Protein AF-A0A227J7V0-F1 (afdb_monomer_lite)

InterPro domains:
  IPR001761 Periplasmic binding protein/LacI sugar binding domain [PF00532] (31-68)
  IPR019774 Aromatic amino acid hydroxylase, C-terminal [PS51410] (1-69)

Radius of gyration: 26.53 Å; chains: 1; bounding box: 42×18×78 Å

pLDDT: mean 79.23, std 19.98, range [41.41, 98.44]

Sequence (69 aa):
MVINQRSIRTIFKHSVLAASLCASLPSVAAEKICAIYPHLKDSYWLSVNYGMVSEAEKQGVNLRVLEAG

Organism: Vibrio parahaemolyticus (NCBI:txid670)

Foldseek 3Di:
DDPDPPPVVVVVVVVVVVVVVVVPPPDPPAAEEEDEAQDPPDPVNVVVVVVVVVVCVVSVHHYHYHYPD

Secondary structure (DSSP, 8-state):
----TTTHHHHHHHHHHHHHHHTTS---PPPEEEEEES-S-SHHHHHHHHHHHHHHHHHT-EEEEEE--

Structure (mmCIF, N/CA/C/O backbone):
data_AF-A0A227J7V0-F1
#
_entry.id   AF-A0A227J7V0-F1
#
loop_
_atom_site.group_PDB
_atom_site.id
_atom_site.type_symbol
_atom_site.label_atom_id
_atom_site.label_alt_id
_atom_site.label_comp_id
_atom_site.label_asym_id
_atom_site.label_entity_id
_atom_site.label_seq_id
_atom_site.pdbx_PDB_ins_code
_atom_site.Cartn_x
_atom_site.Cartn_y
_atom_site.Cartn_z
_atom_site.occupancy
_atom_site.B_iso_or_equiv
_atom_site.auth_seq_id
_atom_site.auth_comp_id
_atom_site.auth_asym_id
_atom_site.auth_atom_id
_atom_site.pdbx_PDB_model_num
ATOM 1 N N . MET A 1 1 ? -29.428 8.144 66.193 1.00 41.41 1 MET A N 1
ATOM 2 C CA . MET A 1 1 ? -30.254 8.060 64.968 1.00 41.41 1 MET A CA 1
ATOM 3 C C . MET A 1 1 ? -29.382 7.492 63.851 1.00 41.41 1 MET A C 1
ATOM 5 O O . MET A 1 1 ? -28.590 8.223 63.275 1.00 41.41 1 MET A O 1
ATOM 9 N N . VAL A 1 2 ? -29.412 6.170 63.643 1.00 47.69 2 VAL A N 1
ATOM 10 C CA . VAL A 1 2 ? -28.570 5.474 62.649 1.00 47.69 2 VAL A CA 1
ATOM 11 C C . VAL A 1 2 ? -29.303 5.484 61.310 1.00 47.69 2 VAL A C 1
ATOM 13 O O . VAL A 1 2 ? -30.354 4.868 61.164 1.00 47.69 2 VAL A O 1
ATOM 16 N N . ILE A 1 3 ? -28.763 6.238 60.356 1.00 54.62 3 ILE A N 1
ATOM 17 C CA . ILE A 1 3 ? -29.296 6.380 58.999 1.00 54.62 3 ILE A CA 1
ATOM 18 C C . ILE A 1 3 ? -29.184 5.036 58.254 1.00 54.62 3 ILE A C 1
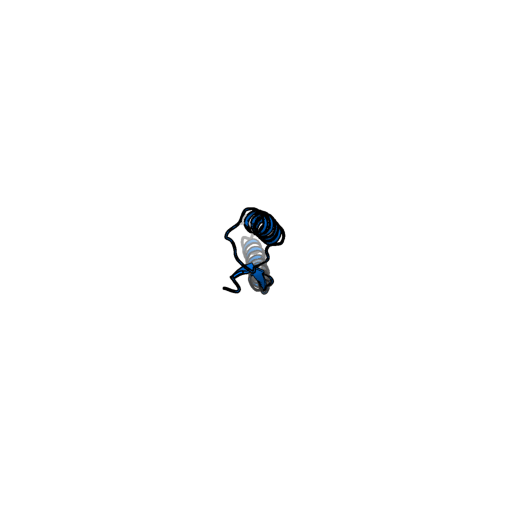ATOM 20 O O . ILE A 1 3 ? -28.147 4.374 58.268 1.00 54.62 3 ILE A O 1
ATOM 24 N N . ASN A 1 4 ? -30.288 4.635 57.621 1.00 52.28 4 ASN A N 1
ATOM 25 C CA . ASN A 1 4 ? -30.534 3.365 56.937 1.00 52.28 4 ASN A CA 1
ATOM 26 C C . ASN A 1 4 ? -29.592 3.122 55.732 1.00 52.28 4 ASN A C 1
ATOM 28 O O . ASN A 1 4 ? -29.901 3.450 54.588 1.00 52.28 4 ASN A O 1
ATOM 32 N N . GLN A 1 5 ? -28.451 2.483 55.997 1.00 56.47 5 GLN A N 1
ATOM 33 C CA . GLN A 1 5 ? -27.379 2.122 55.050 1.00 56.47 5 GLN A CA 1
ATOM 34 C C . GLN A 1 5 ? -27.764 1.080 53.969 1.00 56.47 5 GLN A C 1
ATOM 36 O O . GLN A 1 5 ? -26.936 0.729 53.126 1.00 56.47 5 GLN A O 1
ATOM 41 N N . ARG A 1 6 ? -28.996 0.543 53.958 1.00 53.62 6 ARG A N 1
ATOM 42 C CA . ARG A 1 6 ? -29.392 -0.537 53.027 1.00 53.62 6 ARG A CA 1
ATOM 43 C C . ARG A 1 6 ? -29.748 -0.061 51.614 1.00 53.62 6 ARG A C 1
ATOM 45 O O . ARG A 1 6 ? -29.611 -0.847 50.683 1.00 53.62 6 ARG A O 1
ATOM 52 N N . SER A 1 7 ? -30.144 1.202 51.429 1.00 48.16 7 SER A N 1
ATOM 53 C CA . SER A 1 7 ? -30.620 1.701 50.124 1.00 48.16 7 SER A CA 1
ATOM 54 C C . SER A 1 7 ? -29.496 1.993 49.117 1.00 48.16 7 SER A C 1
ATOM 56 O O . SER A 1 7 ? -29.716 1.935 47.911 1.00 48.16 7 SER A O 1
ATOM 58 N N . ILE A 1 8 ? -28.275 2.267 49.593 1.00 55.16 8 ILE A N 1
ATOM 59 C CA . ILE A 1 8 ? -27.136 2.670 48.744 1.00 55.16 8 ILE A CA 1
ATOM 60 C C . ILE A 1 8 ? -26.519 1.465 48.011 1.00 55.16 8 ILE A C 1
ATOM 62 O O . ILE A 1 8 ? -26.091 1.578 46.864 1.00 55.16 8 ILE A O 1
ATOM 66 N N . ARG A 1 9 ? -26.525 0.275 48.630 1.00 52.81 9 ARG A N 1
ATOM 67 C CA . ARG A 1 9 ? -25.935 -0.945 48.044 1.00 52.81 9 ARG A CA 1
ATOM 68 C C . ARG A 1 9 ? -26.685 -1.460 46.813 1.00 52.81 9 ARG A C 1
ATOM 70 O O . ARG A 1 9 ? -26.090 -2.159 45.996 1.00 52.81 9 ARG A O 1
ATOM 77 N N . THR A 1 10 ? -27.972 -1.149 46.682 1.00 51.91 10 THR A N 1
ATOM 78 C CA . THR A 1 10 ? -28.805 -1.659 45.584 1.00 51.91 10 THR A CA 1
ATOM 79 C C . THR A 1 10 ? -28.563 -0.895 44.283 1.00 51.91 10 THR A C 1
ATOM 81 O O . THR A 1 10 ? -28.510 -1.509 43.223 1.00 51.91 10 THR A O 1
ATOM 84 N N . ILE A 1 11 ? -28.301 0.415 44.361 1.00 54.06 11 ILE A N 1
ATOM 85 C CA . ILE A 1 11 ? -28.045 1.273 43.189 1.00 54.06 11 ILE A CA 1
ATOM 86 C C . ILE A 1 11 ? -26.754 0.848 42.469 1.00 54.06 11 ILE A C 1
ATOM 88 O O . ILE A 1 11 ? -26.704 0.790 41.243 1.00 54.06 11 ILE A O 1
ATOM 92 N N . PHE A 1 12 ? -25.723 0.457 43.224 1.00 52.00 12 PHE A N 1
ATOM 93 C CA . PHE A 1 12 ? -24.430 0.067 42.653 1.00 52.00 12 PHE A CA 1
ATOM 94 C C . PHE A 1 12 ? -24.473 -1.277 41.903 1.00 52.00 12 PHE A C 1
ATOM 96 O O . PHE A 1 12 ? -23.712 -1.490 40.962 1.00 52.00 12 PHE A O 1
ATOM 103 N N . LYS A 1 13 ? -25.387 -2.183 42.276 1.00 51.25 13 LYS A N 1
ATOM 104 C CA . LYS A 1 13 ? -25.504 -3.508 41.644 1.00 51.25 13 LYS A CA 1
ATOM 105 C C . LYS A 1 13 ? -26.085 -3.461 40.230 1.00 51.25 13 LYS A C 1
ATOM 107 O O . LYS A 1 13 ? -25.785 -4.347 39.438 1.00 51.25 13 LYS A O 1
ATOM 112 N N . HIS A 1 14 ? -26.904 -2.465 39.899 1.00 49.97 14 HIS A N 1
ATOM 113 C CA . HIS A 1 14 ? -27.564 -2.394 38.587 1.00 49.97 14 HIS A CA 1
ATOM 114 C C . HIS A 1 14 ? -26.741 -1.657 37.520 1.00 49.97 14 HIS A C 1
ATOM 116 O O . HIS A 1 14 ? -26.993 -1.833 36.335 1.00 49.97 14 HIS A O 1
ATOM 122 N N . SER A 1 15 ? -25.714 -0.901 37.922 1.00 54.06 15 SER A N 1
ATOM 123 C CA . SER A 1 15 ? -24.810 -0.197 36.998 1.00 54.06 15 SER A CA 1
ATOM 124 C C . SER A 1 15 ? -23.818 -1.142 36.294 1.00 54.06 15 SER A C 1
ATOM 126 O O . SER A 1 15 ? -23.499 -0.974 35.120 1.00 54.06 15 SER A O 1
ATOM 128 N N . VAL A 1 16 ? -23.381 -2.206 36.977 1.00 54.88 16 VAL A N 1
ATOM 129 C CA . VAL A 1 16 ? -22.355 -3.132 36.459 1.00 54.88 16 VAL A CA 1
ATOM 130 C C . VAL A 1 16 ? -22.880 -4.030 35.329 1.00 54.88 16 VAL A C 1
ATOM 132 O O . VAL A 1 16 ? -22.129 -4.373 34.420 1.00 54.88 16 VAL A O 1
ATOM 135 N N . LEU A 1 17 ? -24.173 -4.381 35.333 1.00 55.41 17 LEU A N 1
ATOM 136 C CA . LEU A 1 17 ? -24.746 -5.271 34.314 1.00 55.41 17 LEU A CA 1
ATOM 137 C C . LEU A 1 17 ? -24.841 -4.608 32.927 1.00 55.41 17 LEU A C 1
ATOM 139 O O . LEU A 1 17 ? -24.657 -5.277 31.914 1.00 55.41 17 LEU A O 1
ATOM 143 N N . ALA A 1 18 ? -25.098 -3.297 32.874 1.00 56.97 18 ALA A N 1
ATOM 144 C CA . ALA A 1 18 ? -25.258 -2.562 31.618 1.00 56.97 18 ALA A CA 1
ATOM 145 C C . ALA A 1 18 ? -23.922 -2.343 30.881 1.00 56.97 18 ALA A C 1
ATOM 147 O O . ALA A 1 18 ? -23.879 -2.388 29.653 1.00 56.97 18 ALA A O 1
ATOM 148 N N . ALA A 1 19 ? -22.817 -2.176 31.616 1.00 56.81 19 ALA A N 1
ATOM 149 C CA . ALA A 1 19 ? -21.487 -1.992 31.030 1.00 56.81 19 ALA A CA 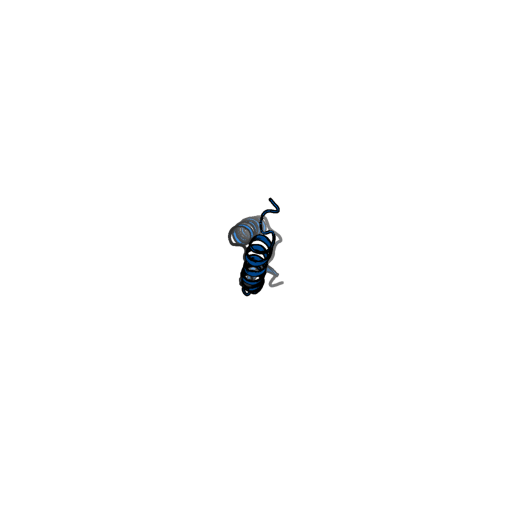1
ATOM 150 C C . ALA A 1 19 ? -20.963 -3.254 30.313 1.00 56.81 19 ALA A C 1
ATOM 152 O O . ALA A 1 19 ? -20.210 -3.148 29.347 1.00 56.81 19 ALA A O 1
ATOM 153 N N . SER A 1 20 ? -21.392 -4.448 30.742 1.00 58.00 20 SER A N 1
ATOM 154 C CA . SER A 1 20 ? -20.927 -5.716 30.163 1.00 58.00 20 SER A CA 1
ATOM 155 C C . SER A 1 20 ? -21.521 -6.021 28.784 1.00 58.00 20 SER A C 1
ATOM 157 O O . SER A 1 20 ? -20.894 -6.750 28.020 1.00 58.00 20 SER A O 1
ATOM 159 N N . LEU A 1 21 ? -22.700 -5.486 28.440 1.00 57.75 21 LEU A N 1
ATOM 160 C CA . LEU A 1 21 ? -23.312 -5.735 27.127 1.00 57.75 21 LEU A CA 1
ATOM 161 C C . LEU A 1 21 ? -22.592 -4.975 25.998 1.00 57.75 21 LEU A C 1
ATOM 163 O O . LEU A 1 21 ? -22.488 -5.482 24.883 1.00 57.75 21 LEU A O 1
ATOM 167 N N . CYS A 1 22 ? -22.046 -3.789 26.286 1.00 60.06 22 CYS A N 1
ATOM 168 C CA . CYS A 1 22 ? -21.429 -2.921 25.276 1.00 60.06 22 CYS A CA 1
ATOM 169 C C . CYS A 1 22 ? -20.054 -3.428 24.785 1.00 60.06 22 CYS A C 1
ATOM 171 O O . CYS A 1 22 ? -19.625 -3.097 23.685 1.00 60.06 22 CYS A O 1
ATOM 173 N N . ALA A 1 23 ? -19.380 -4.287 25.558 1.00 61.78 23 ALA A N 1
ATOM 174 C CA . ALA A 1 23 ? -18.074 -4.854 25.203 1.00 61.78 23 ALA A CA 1
ATOM 175 C C . ALA A 1 23 ? -18.138 -5.998 24.168 1.00 61.78 23 ALA A C 1
ATOM 177 O O . ALA A 1 23 ? -17.103 -6.538 23.789 1.00 61.78 23 ALA A O 1
ATOM 178 N N . SER A 1 24 ? -19.342 -6.392 23.736 1.00 63.41 24 SER A N 1
ATOM 179 C CA . SER A 1 24 ? -19.566 -7.550 22.858 1.00 63.41 24 SER A CA 1
ATOM 180 C C . SER A 1 24 ? -19.984 -7.192 21.428 1.00 63.41 24 SER A C 1
ATOM 182 O O . SER A 1 24 ? -20.348 -8.079 20.657 1.00 63.41 24 SER A O 1
ATOM 184 N N . LEU A 1 25 ? -19.917 -5.910 21.045 1.00 64.19 25 LEU A N 1
ATOM 185 C CA . LEU A 1 25 ? -20.155 -5.526 19.656 1.00 64.19 25 LEU A CA 1
ATOM 186 C C . LEU A 1 25 ? -19.059 -6.130 18.763 1.00 64.19 25 LEU A C 1
ATOM 188 O O . LEU A 1 25 ? -17.874 -6.000 19.082 1.00 64.19 25 LEU A O 1
ATOM 192 N N . PRO A 1 26 ? -19.422 -6.790 17.651 1.00 67.06 26 PRO A N 1
ATOM 193 C CA . PRO A 1 26 ? -18.438 -7.279 16.702 1.00 67.06 26 PRO A CA 1
ATOM 194 C C . PRO A 1 26 ? -17.629 -6.088 16.181 1.00 67.06 26 PRO A C 1
ATOM 196 O O . PRO A 1 26 ? -18.191 -5.130 15.651 1.00 67.06 26 PRO A O 1
ATOM 199 N N . SER A 1 27 ? -16.305 -6.140 16.351 1.00 67.81 27 SER A N 1
ATOM 200 C CA . SER A 1 27 ? -15.396 -5.224 15.663 1.00 67.81 27 SER A CA 1
ATOM 201 C C . SER A 1 27 ? -15.616 -5.420 14.167 1.00 67.81 27 SER A C 1
ATOM 203 O O . SER A 1 27 ? -15.389 -6.520 13.657 1.00 67.81 27 SER A O 1
ATOM 205 N N . VAL A 1 28 ? -16.134 -4.399 13.477 1.00 71.75 28 VAL A N 1
ATOM 206 C CA . VAL A 1 28 ? -16.255 -4.416 12.016 1.00 71.75 28 VAL A CA 1
ATOM 207 C C . VAL A 1 28 ? -14.848 -4.650 11.480 1.00 71.75 28 VAL A C 1
ATOM 209 O O . VAL A 1 28 ? -13.961 -3.821 11.672 1.00 71.75 28 VAL A O 1
ATOM 212 N N . ALA A 1 29 ? -14.619 -5.828 10.901 1.00 77.06 29 ALA A N 1
ATOM 213 C CA . ALA A 1 29 ? -13.318 -6.170 10.355 1.00 77.06 29 ALA A CA 1
ATOM 214 C C . ALA A 1 29 ? -12.938 -5.117 9.308 1.00 77.06 29 ALA A C 1
ATOM 216 O O . ALA A 1 29 ? -13.762 -4.768 8.466 1.00 77.06 29 ALA A O 1
ATOM 217 N N . ALA A 1 30 ? -11.705 -4.612 9.373 1.00 83.81 30 ALA A N 1
ATOM 218 C CA . ALA A 1 30 ? -11.213 -3.663 8.383 1.00 83.81 30 ALA A CA 1
ATOM 219 C C . ALA A 1 30 ? -11.330 -4.272 6.975 1.00 83.81 30 ALA A C 1
ATOM 221 O O . ALA A 1 30 ? -10.884 -5.405 6.751 1.00 83.81 30 ALA A O 1
ATOM 222 N N . GLU A 1 31 ? -11.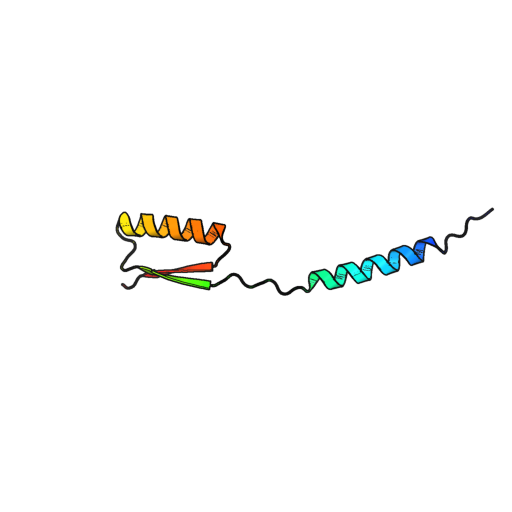929 -3.519 6.050 1.00 92.88 31 GLU A N 1
ATOM 223 C CA . GLU A 1 31 ? -12.092 -3.909 4.646 1.00 92.88 31 GLU A CA 1
ATOM 224 C C . GLU A 1 31 ? -10.724 -4.254 4.045 1.00 92.88 31 GLU A C 1
ATOM 226 O O . GLU A 1 31 ? -9.751 -3.526 4.257 1.00 92.88 31 GLU A O 1
ATOM 231 N N . LYS A 1 32 ? -10.621 -5.374 3.322 1.00 95.69 32 LYS A N 1
ATOM 232 C CA . LYS A 1 32 ? -9.344 -5.857 2.771 1.00 95.69 32 LYS A CA 1
ATOM 233 C C . LYS A 1 32 ? -9.293 -5.615 1.272 1.00 95.69 32 LYS A C 1
ATOM 235 O O . LYS A 1 32 ? -10.055 -6.216 0.522 1.00 95.69 32 LYS A O 1
ATOM 240 N N . ILE A 1 33 ? -8.343 -4.799 0.837 1.00 96.38 33 ILE A N 1
ATOM 241 C CA . ILE A 1 33 ? -8.171 -4.397 -0.560 1.00 96.38 33 ILE A CA 1
ATOM 242 C C . ILE A 1 33 ? -6.804 -4.873 -1.049 1.00 96.38 33 ILE A C 1
ATOM 244 O O . ILE A 1 33 ? -5.817 -4.800 -0.319 1.00 96.38 33 ILE A O 1
ATOM 248 N N . CYS A 1 34 ? -6.727 -5.355 -2.291 1.00 97.06 34 CYS A N 1
ATOM 249 C CA . CYS A 1 34 ? -5.466 -5.746 -2.914 1.00 97.06 34 CYS A CA 1
ATOM 250 C C . CYS A 1 34 ? -5.215 -4.955 -4.197 1.00 97.06 34 CYS A C 1
ATOM 252 O O . CYS A 1 34 ? -6.103 -4.839 -5.039 1.00 97.06 34 CYS A O 1
ATOM 254 N N . ALA A 1 35 ? -3.997 -4.439 -4.339 1.00 96.75 35 ALA A N 1
ATOM 255 C CA . ALA A 1 35 ? -3.523 -3.766 -5.538 1.00 96.75 35 ALA A CA 1
ATOM 256 C C . ALA A 1 35 ? -2.326 -4.523 -6.115 1.00 96.75 35 ALA A C 1
ATOM 258 O O . ALA A 1 35 ? -1.446 -4.960 -5.370 1.00 96.75 35 ALA A O 1
ATOM 259 N N . ILE A 1 36 ? -2.298 -4.670 -7.438 1.00 97.19 36 ILE A N 1
ATOM 260 C CA . ILE A 1 36 ? -1.210 -5.330 -8.159 1.00 97.19 36 ILE A CA 1
ATOM 261 C C . ILE A 1 36 ? -0.586 -4.301 -9.098 1.00 97.19 36 ILE A C 1
ATOM 263 O O . ILE A 1 36 ? -1.251 -3.831 -10.021 1.00 97.19 36 ILE A O 1
ATOM 267 N N . TYR A 1 37 ? 0.677 -3.952 -8.860 1.00 95.94 37 TYR A N 1
ATOM 268 C CA . TYR A 1 37 ? 1.444 -3.090 -9.758 1.00 95.94 37 TYR A CA 1
ATOM 269 C C . TYR A 1 37 ? 2.260 -3.919 -10.749 1.00 95.94 37 TYR A C 1
ATOM 271 O O . TYR A 1 37 ? 2.671 -5.030 -10.407 1.00 95.94 37 TYR A O 1
ATOM 279 N N . PRO A 1 38 ? 2.568 -3.382 -11.944 1.00 95.38 38 PRO A N 1
ATOM 280 C CA . PRO A 1 38 ? 3.537 -4.010 -12.838 1.00 95.38 38 PRO A CA 1
ATOM 281 C C . PRO A 1 38 ? 4.888 -4.198 -12.137 1.00 95.38 38 PRO A C 1
ATOM 283 O O . PRO A 1 38 ? 5.441 -5.289 -12.136 1.00 95.38 38 PRO A O 1
ATOM 286 N N . HIS A 1 39 ? 5.379 -3.139 -11.490 1.00 92.75 39 HIS A N 1
ATOM 287 C CA . HIS A 1 39 ? 6.563 -3.124 -10.636 1.00 92.75 39 HIS A CA 1
ATOM 288 C C . HIS A 1 39 ? 6.570 -1.850 -9.783 1.00 92.75 39 HIS A C 1
ATOM 290 O O . HIS A 1 39 ? 5.902 -0.872 -10.109 1.00 92.75 39 HIS A O 1
ATOM 296 N N . LEU A 1 40 ? 7.393 -1.817 -8.742 1.00 94.00 40 LEU A N 1
ATOM 297 C CA . LEU A 1 40 ? 7.616 -0.662 -7.877 1.00 94.00 40 LEU A CA 1
ATOM 298 C C . LEU A 1 40 ? 9.058 -0.138 -8.018 1.00 94.00 40 LEU A C 1
ATOM 300 O O . LEU A 1 40 ? 9.759 0.120 -7.044 1.00 94.00 40 LEU A O 1
ATOM 304 N N . LYS A 1 41 ? 9.518 -0.037 -9.271 1.00 94.44 41 LYS A N 1
ATOM 305 C CA . LYS A 1 41 ? 10.926 0.242 -9.642 1.00 94.44 41 LYS A CA 1
ATOM 306 C C . LYS A 1 41 ? 11.169 1.640 -10.219 1.00 94.44 41 LYS A C 1
ATOM 308 O O . LYS A 1 41 ? 12.314 1.994 -10.478 1.00 94.44 41 LYS A O 1
ATOM 313 N N . ASP A 1 42 ? 10.119 2.424 -10.436 1.00 96.50 42 ASP A N 1
ATOM 314 C CA . ASP A 1 42 ? 10.224 3.789 -10.949 1.00 96.50 42 ASP A CA 1
ATOM 315 C C . ASP A 1 42 ? 9.453 4.779 -10.070 1.00 96.50 42 ASP A C 1
ATOM 317 O O . ASP A 1 42 ? 8.662 4.409 -9.197 1.00 96.50 42 ASP A O 1
ATOM 321 N N . SER A 1 43 ? 9.714 6.065 -10.294 1.00 97.69 43 SER A N 1
ATOM 322 C CA . SER A 1 43 ? 9.105 7.152 -9.532 1.00 97.69 43 SER A CA 1
ATOM 323 C C . SER A 1 43 ? 7.592 7.251 -9.720 1.00 97.69 43 SER A C 1
ATOM 325 O O . SER A 1 43 ? 6.905 7.714 -8.807 1.00 97.69 43 SER A O 1
ATOM 327 N N . TYR A 1 44 ? 7.059 6.809 -10.860 1.00 96.44 44 TYR A N 1
ATOM 328 C CA . TYR A 1 44 ? 5.631 6.844 -11.132 1.00 96.44 44 TYR A CA 1
ATOM 329 C C . TYR A 1 44 ? 4.898 5.878 -10.199 1.00 96.44 44 TYR A C 1
ATOM 331 O O . TYR A 1 44 ? 4.085 6.325 -9.385 1.00 96.44 44 TYR A O 1
ATOM 339 N N . TRP A 1 45 ? 5.249 4.591 -10.209 1.00 96.44 45 TRP A N 1
ATOM 340 C CA . TRP A 1 45 ? 4.582 3.601 -9.357 1.00 96.44 45 TRP A CA 1
ATOM 341 C C . TRP A 1 45 ? 4.832 3.826 -7.863 1.00 96.44 45 TRP A C 1
ATOM 343 O O . TRP A 1 45 ? 3.924 3.622 -7.055 1.00 96.44 45 TRP A O 1
ATOM 353 N N . LEU A 1 46 ? 6.009 4.334 -7.485 1.00 96.25 46 LEU A N 1
ATOM 354 C CA . LEU A 1 46 ? 6.279 4.743 -6.102 1.00 96.25 46 LEU A CA 1
ATOM 355 C C . LEU A 1 46 ? 5.346 5.872 -5.640 1.00 96.25 46 LEU A C 1
ATOM 357 O O . LEU A 1 46 ? 4.800 5.803 -4.537 1.00 96.25 46 LEU A O 1
ATOM 361 N N . SER A 1 47 ? 5.134 6.890 -6.481 1.00 97.81 47 SER A N 1
ATOM 362 C CA . SER A 1 47 ? 4.242 8.010 -6.153 1.00 97.81 47 SER A CA 1
ATOM 363 C C . SER A 1 47 ? 2.777 7.576 -6.029 1.00 97.81 47 SER A C 1
ATOM 365 O O . SER A 1 47 ? 2.090 7.991 -5.093 1.00 97.81 47 SER A O 1
ATOM 367 N N . VAL A 1 48 ? 2.319 6.677 -6.907 1.00 97.88 48 VAL A N 1
ATOM 368 C CA . VAL A 1 48 ? 0.969 6.096 -6.851 1.00 97.88 48 VAL A CA 1
ATOM 369 C C . VAL A 1 48 ? 0.789 5.282 -5.570 1.00 97.88 48 VAL A C 1
ATOM 371 O O . VAL A 1 48 ? -0.188 5.479 -4.844 1.00 97.88 48 VAL A O 1
ATOM 374 N N . ASN A 1 49 ? 1.758 4.425 -5.243 1.00 9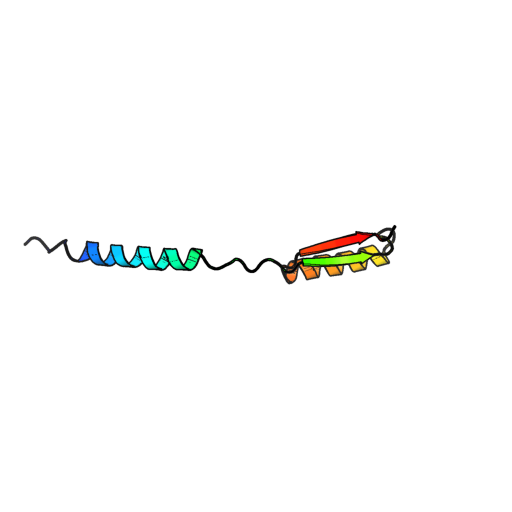7.81 49 ASN A N 1
ATOM 375 C CA . ASN A 1 49 ? 1.715 3.612 -4.034 1.00 97.81 49 ASN A CA 1
ATOM 376 C C . ASN A 1 49 ? 1.642 4.455 -2.759 1.00 97.81 49 ASN A C 1
ATOM 378 O O . ASN A 1 49 ? 0.854 4.143 -1.870 1.00 97.81 49 ASN A O 1
ATOM 382 N N . TYR A 1 50 ? 2.401 5.550 -2.687 1.00 98.06 50 TYR A N 1
ATOM 383 C CA . TYR A 1 50 ? 2.329 6.471 -1.555 1.00 98.06 50 TYR A CA 1
ATOM 384 C C . TYR A 1 50 ? 0.915 7.039 -1.364 1.00 98.06 50 TYR A C 1
ATOM 386 O O . TYR A 1 50 ? 0.384 7.026 -0.252 1.00 98.06 50 TYR A O 1
ATOM 394 N N . GLY A 1 51 ? 0.280 7.487 -2.452 1.00 98.25 51 GLY A N 1
ATOM 395 C CA . GLY A 1 51 ? -1.095 7.986 -2.410 1.00 98.25 51 GLY A CA 1
ATOM 396 C C . GLY A 1 51 ? -2.088 6.922 -1.939 1.00 98.25 51 GLY A C 1
ATOM 397 O O . GLY A 1 51 ? -2.919 7.198 -1.076 1.00 98.25 51 GLY A O 1
ATOM 398 N N . MET A 1 52 ? -1.961 5.695 -2.448 1.00 98.06 52 MET A N 1
ATOM 399 C CA . MET A 1 52 ? -2.843 4.586 -2.074 1.00 98.06 52 MET A CA 1
ATOM 400 C C . MET A 1 52 ? -2.689 4.166 -0.610 1.00 98.06 52 MET A C 1
ATOM 402 O O . MET A 1 52 ? -3.696 3.937 0.056 1.00 98.06 52 MET A O 1
ATOM 406 N N . VAL A 1 53 ? -1.460 4.100 -0.089 1.00 98.00 53 VAL A N 1
ATOM 407 C CA . VAL A 1 53 ? -1.209 3.788 1.329 1.00 98.00 53 VAL A CA 1
ATOM 408 C C . VAL A 1 53 ? -1.757 4.891 2.232 1.00 98.00 53 VAL A C 1
ATOM 410 O O . VAL A 1 53 ? -2.495 4.592 3.166 1.00 98.00 53 VAL A O 1
ATOM 413 N N . SER A 1 54 ? -1.475 6.161 1.919 1.00 98.44 54 SER A N 1
ATOM 414 C CA . SER A 1 54 ? -1.983 7.294 2.704 1.00 98.44 54 SER A CA 1
ATOM 415 C C . SER A 1 54 ? -3.512 7.321 2.749 1.00 98.44 54 SER A C 1
ATOM 417 O O . SER A 1 54 ? -4.100 7.645 3.779 1.00 98.44 54 SER A O 1
ATOM 419 N N . GLU A 1 55 ? -4.170 6.978 1.643 1.00 97.94 55 GLU A N 1
ATOM 420 C CA . GLU A 1 55 ? -5.627 6.920 1.602 1.00 97.94 55 GLU A CA 1
ATOM 421 C C . GLU A 1 55 ? -6.178 5.708 2.360 1.00 97.94 55 GLU A C 1
ATOM 423 O O . GLU A 1 55 ? -7.151 5.838 3.103 1.00 97.94 55 GLU A O 1
ATOM 428 N N . ALA A 1 56 ? -5.524 4.550 2.251 1.00 97.75 56 ALA A N 1
ATOM 429 C CA . ALA A 1 56 ? -5.913 3.361 2.997 1.00 97.75 56 ALA A CA 1
ATOM 430 C C . ALA A 1 56 ? -5.851 3.589 4.518 1.00 97.75 56 ALA A C 1
ATOM 432 O O . ALA A 1 56 ? -6.765 3.191 5.241 1.00 97.75 56 ALA A O 1
ATOM 433 N N . GLU A 1 57 ? -4.819 4.295 4.990 1.00 96.12 57 GLU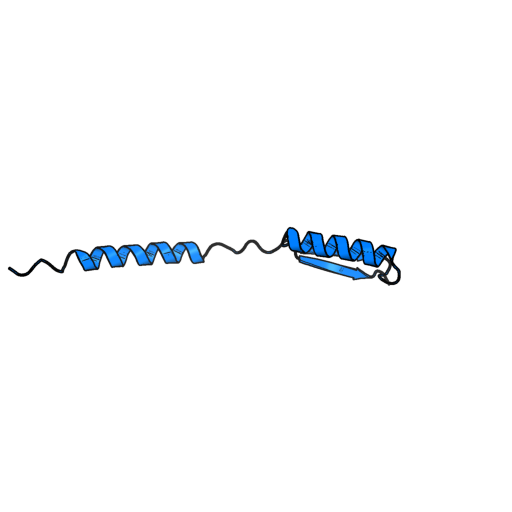 A N 1
ATOM 434 C CA . GLU A 1 57 ? -4.674 4.698 6.393 1.00 96.12 57 GLU A CA 1
ATOM 435 C C . GLU A 1 57 ? -5.807 5.623 6.850 1.00 96.12 57 GLU A C 1
ATOM 437 O O . GLU A 1 57 ? -6.393 5.395 7.909 1.00 96.12 57 GLU A O 1
ATOM 442 N N . LYS A 1 58 ? -6.166 6.634 6.046 1.00 97.25 58 LYS A N 1
ATOM 443 C CA . LYS A 1 58 ? -7.275 7.552 6.365 1.00 97.25 58 LYS A CA 1
ATOM 444 C C . LYS A 1 58 ? -8.621 6.839 6.437 1.00 97.25 58 LYS A C 1
ATOM 446 O O . LYS A 1 58 ? -9.455 7.199 7.265 1.00 97.25 58 LYS A O 1
ATOM 451 N N . GLN A 1 59 ? -8.837 5.852 5.571 1.00 96.25 59 GLN A N 1
ATOM 452 C CA . GLN A 1 59 ? -10.085 5.090 5.516 1.00 96.25 59 GLN A CA 1
ATOM 453 C C . GLN A 1 59 ? -10.120 3.917 6.507 1.00 96.25 59 GLN A C 1
ATOM 455 O O . GLN A 1 59 ? -11.171 3.306 6.690 1.00 96.25 59 GLN A O 1
ATOM 460 N N . GLY A 1 60 ? -8.996 3.590 7.155 1.00 94.69 60 GLY A N 1
ATOM 461 C CA . GLY A 1 60 ? -8.902 2.450 8.067 1.00 94.69 60 GLY A CA 1
ATOM 462 C C . GLY A 1 60 ? -9.065 1.096 7.368 1.00 94.69 60 GLY A C 1
ATOM 463 O O . GLY A 1 60 ? -9.526 0.138 7.990 1.00 94.69 60 GLY A O 1
ATOM 464 N N . VAL A 1 61 ? -8.707 1.007 6.083 1.00 95.88 61 VAL A N 1
ATOM 465 C CA . VAL A 1 61 ? -8.789 -0.229 5.292 1.00 95.88 61 VAL A CA 1
ATOM 466 C C . VAL A 1 61 ? -7.430 -0.923 5.222 1.00 95.88 61 VAL A C 1
ATOM 468 O O . VAL A 1 61 ? -6.371 -0.298 5.256 1.00 95.88 61 VAL A O 1
ATOM 471 N N . ASN A 1 62 ? -7.441 -2.247 5.112 1.00 96.38 62 ASN A N 1
ATOM 472 C CA . ASN A 1 62 ? -6.234 -3.047 4.974 1.00 96.38 62 ASN A CA 1
ATOM 473 C C . ASN A 1 62 ? -5.855 -3.174 3.492 1.00 96.38 62 ASN A C 1
ATOM 475 O O . ASN A 1 62 ? -6.409 -4.007 2.776 1.00 96.38 62 ASN A O 1
ATOM 479 N N . LEU A 1 63 ? -4.903 -2.359 3.037 1.00 97.62 63 LEU A N 1
ATOM 480 C CA . LEU A 1 63 ? 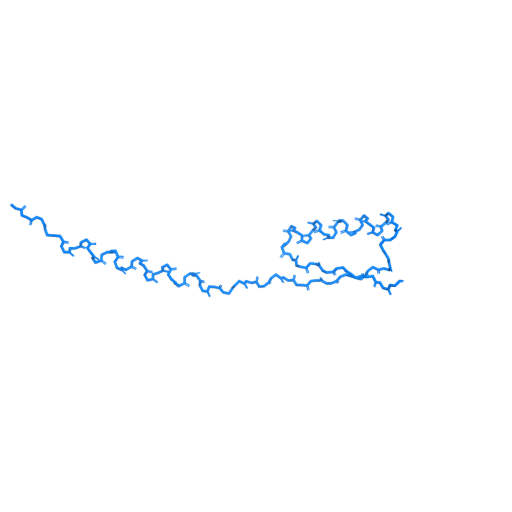-4.353 -2.444 1.686 1.00 97.62 63 LEU A CA 1
ATOM 481 C C . LEU A 1 63 ? -3.166 -3.417 1.634 1.00 97.62 63 LEU A C 1
ATOM 483 O O . LEU A 1 63 ? -2.170 -3.241 2.337 1.00 97.62 63 LEU A O 1
ATOM 487 N N . ARG A 1 64 ? -3.239 -4.409 0.744 1.00 97.50 64 ARG A N 1
ATOM 488 C CA . ARG A 1 64 ? -2.129 -5.302 0.396 1.00 97.50 64 ARG A CA 1
ATOM 489 C C . ARG A 1 64 ? -1.647 -5.021 -1.022 1.00 97.50 64 ARG A C 1
ATOM 491 O O . ARG A 1 64 ? -2.403 -5.168 -1.979 1.00 97.50 64 ARG A O 1
ATOM 498 N N . VAL A 1 65 ? -0.371 -4.691 -1.157 1.00 97.06 65 VAL A N 1
ATOM 499 C CA . VAL A 1 65 ? 0.270 -4.431 -2.450 1.00 97.06 65 VAL A CA 1
ATOM 500 C C . VAL A 1 65 ? 1.073 -5.653 -2.884 1.00 97.06 65 VAL A C 1
ATOM 502 O O . VAL A 1 65 ? 1.776 -6.254 -2.071 1.00 97.06 65 VAL A O 1
ATOM 505 N N . LEU A 1 66 ? 0.946 -6.028 -4.155 1.00 96.44 66 LEU A N 1
ATOM 506 C CA . LEU A 1 66 ? 1.701 -7.097 -4.807 1.00 96.44 66 LEU A CA 1
ATOM 507 C C . LEU A 1 66 ? 2.302 -6.580 -6.121 1.00 96.44 66 LEU A C 1
ATOM 509 O O . LEU A 1 66 ? 1.786 -5.639 -6.723 1.00 96.44 66 LEU A O 1
ATOM 513 N N . GLU A 1 67 ? 3.377 -7.213 -6.577 1.00 94.88 67 GLU A N 1
ATOM 514 C CA . GLU A 1 67 ? 3.981 -6.954 -7.887 1.00 94.88 67 GLU A CA 1
ATOM 515 C C . GLU A 1 67 ? 3.658 -8.104 -8.848 1.00 94.88 67 GLU A C 1
ATOM 517 O O . GLU A 1 67 ? 3.628 -9.267 -8.438 1.00 94.88 67 GLU A O 1
ATOM 522 N N . ALA A 1 68 ? 3.406 -7.781 -10.118 1.00 91.81 68 ALA A N 1
ATOM 523 C CA . ALA A 1 68 ? 3.086 -8.758 -11.160 1.00 91.81 68 ALA A CA 1
ATOM 524 C C . ALA A 1 68 ? 4.316 -9.529 -11.692 1.00 91.81 68 ALA A C 1
ATOM 526 O O . ALA A 1 68 ? 4.129 -10.545 -12.364 1.00 91.81 68 ALA A O 1
ATOM 527 N N . GLY A 1 69 ? 5.539 -9.084 -11.361 1.00 70.75 69 GLY A N 1
ATOM 528 C CA . GLY A 1 69 ? 6.819 -9.684 -11.778 1.00 70.75 69 GLY A CA 1
ATOM 529 C C . GLY A 1 69 ? 7.703 -8.724 -12.566 1.00 70.75 69 GLY A C 1
ATOM 530 O O . GLY A 1 69 ? 7.284 -8.337 -13.675 1.00 70.75 69 GLY A O 1
#